Protein AF-A0AAN4Z070-F1 (afdb_monomer_lite)

Secondary structure (DSSP, 8-state):
---EEE--GGG--EEEPTT--EEEPPPHHHHHHHHHHHHHHHHHHHHHHHHHHHHHHHHHHHT-SHHHHHHHHHHHHHHHHHHHHHHHHHHHTTTSTTHHHHHHHHHHHHHHHHHHHHHHHHHHHHHH------

Organism: NCBI:txid1317129

pLDDT: mean 71.08, std 12.36, range [43.91, 85.56]

Sequence (134 aa):
PIFKHVSGGDWGMRQINEFGEAIYKPSFFGNMVCYIGTALWFGTVAIESVFVLDAMKQDAYEGGIINTVHASSKAIGGWTGASCGASIGAAILSFIPDFGPLVGGIVGGYIGAITGRVVGEAAAIMTVGPTPEF

Foldseek 3Di:
DDWDFDQPPLQATFTADPVRDTDRDQDPLSVVLVVVVVVVVVVLVVVLVVQLVVQVVVCVVVVHCLSNQLSVLLSVLLQVQLQVQLCVQLVVQVVDRSPRSSVRSRVRSNVRNVVRSVVSNVVSCVPPNDDPDD

Radius of gyration: 20.93 Å; chains: 1; bounding box: 42×38×56 Å

Structure (mmCIF, N/CA/C/O backbone):
data_AF-A0AAN4Z070-F1
#
_entry.id   AF-A0AAN4Z070-F1
#
loop_
_atom_site.group_PDB
_atom_site.id
_atom_site.type_symbol
_atom_site.label_atom_id
_atom_site.label_alt_id
_atom_site.label_comp_id
_atom_site.label_asym_id
_atom_site.label_entity_id
_atom_site.label_seq_id
_atom_site.pdbx_PDB_ins_code
_atom_site.Cartn_x
_atom_site.Cartn_y
_atom_site.Cartn_z
_atom_site.occupancy
_atom_site.B_iso_or_equiv
_atom_site.auth_seq_id
_atom_site.auth_comp_id
_atom_site.auth_asym_id
_atom_site.auth_atom_id
_atom_site.pdbx_PDB_model_num
ATOM 1 N N . PRO A 1 1 ? -8.300 28.667 31.501 1.00 47.56 1 PRO A N 1
ATOM 2 C CA . PRO A 1 1 ? -9.393 27.731 31.145 1.00 47.56 1 PRO A CA 1
ATOM 3 C C . PRO A 1 1 ? -9.457 26.555 32.133 1.00 47.56 1 PRO A C 1
ATOM 5 O O . PRO A 1 1 ? -8.484 25.818 32.278 1.00 47.56 1 PRO A O 1
ATOM 8 N N . ILE A 1 2 ? -10.572 26.427 32.859 1.00 43.91 2 ILE A N 1
ATOM 9 C CA . ILE A 1 2 ? -10.799 25.341 33.824 1.00 43.91 2 ILE A CA 1
ATOM 10 C C . ILE A 1 2 ? -11.335 24.135 33.044 1.00 43.91 2 ILE A C 1
ATOM 12 O O . ILE A 1 2 ? -12.506 24.084 32.682 1.00 43.91 2 ILE A O 1
ATOM 16 N N . PHE A 1 3 ? -10.470 23.165 32.748 1.00 48.66 3 PHE A N 1
ATOM 17 C CA . PHE A 1 3 ? -10.863 21.932 32.065 1.00 48.66 3 PHE A CA 1
A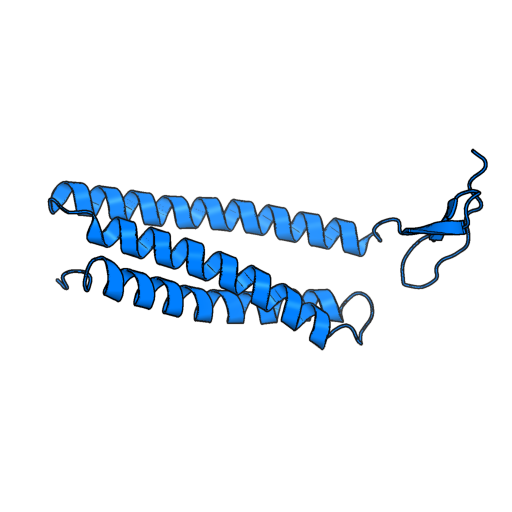TOM 18 C C . PHE A 1 3 ? -11.556 20.996 33.061 1.00 48.66 3 PHE A C 1
ATOM 20 O O . PHE A 1 3 ? -10.925 20.513 34.002 1.00 48.66 3 PHE A O 1
ATOM 27 N N . LYS A 1 4 ? -12.846 20.703 32.863 1.00 48.88 4 LYS A N 1
ATOM 28 C CA . LYS A 1 4 ? -13.495 19.603 33.587 1.00 48.88 4 LYS A CA 1
ATOM 29 C C . LYS A 1 4 ? -13.081 18.290 32.928 1.00 48.88 4 LYS A C 1
ATOM 31 O O . LYS A 1 4 ? -13.454 18.017 31.790 1.00 48.88 4 LYS A O 1
ATOM 36 N N . HIS A 1 5 ? -12.291 17.486 33.638 1.00 50.09 5 HIS A N 1
ATOM 37 C CA . HIS A 1 5 ? -12.046 16.104 33.244 1.00 50.09 5 HIS A CA 1
ATOM 38 C C . HIS A 1 5 ? -13.329 15.309 33.461 1.00 50.09 5 HIS A C 1
ATOM 40 O O . HIS A 1 5 ? -13.747 15.096 34.597 1.00 50.09 5 HIS A O 1
ATOM 46 N N . VAL A 1 6 ? -13.957 14.887 32.368 1.00 54.56 6 VAL A N 1
ATOM 47 C CA . VAL A 1 6 ? -15.059 13.933 32.415 1.00 54.56 6 VAL A CA 1
ATOM 48 C C . VAL A 1 6 ? -14.490 12.603 31.941 1.00 54.56 6 VAL A C 1
ATOM 50 O O . VAL A 1 6 ? -13.897 12.524 30.862 1.00 54.56 6 VAL A O 1
ATOM 53 N N . SER A 1 7 ? -14.600 11.572 32.781 1.00 50.41 7 SER A N 1
ATOM 54 C CA . SER A 1 7 ? -14.229 10.207 32.404 1.00 50.41 7 SER A CA 1
ATOM 55 C C . SER A 1 7 ? -14.957 9.844 31.107 1.00 50.41 7 SER A C 1
ATOM 57 O O . SE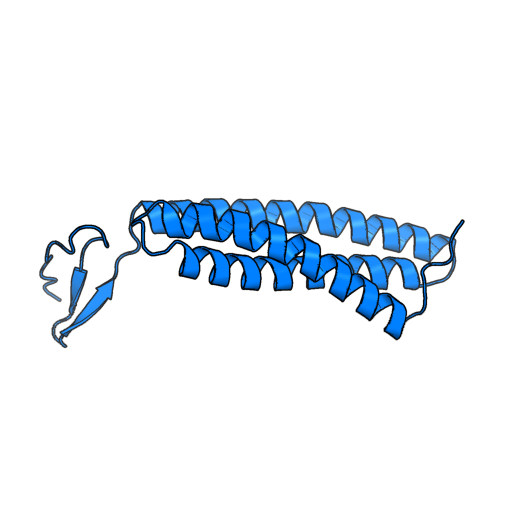R A 1 7 ? -16.186 9.855 31.067 1.00 50.41 7 SER A O 1
ATOM 59 N N . GLY A 1 8 ? -14.201 9.609 30.033 1.00 52.00 8 GLY A N 1
ATOM 60 C CA . GLY A 1 8 ? -14.736 9.332 28.695 1.00 52.00 8 GLY A CA 1
ATOM 61 C C . GLY A 1 8 ? -14.895 7.842 28.389 1.00 52.00 8 GLY A C 1
ATOM 62 O O . GLY A 1 8 ? -15.027 7.480 27.222 1.00 52.00 8 GLY A O 1
ATOM 63 N N . GLY A 1 9 ? -14.872 6.985 29.418 1.00 57.94 9 GLY A N 1
ATOM 64 C CA . GLY A 1 9 ? -14.932 5.531 29.251 1.00 57.94 9 GLY A CA 1
ATOM 65 C C . GLY A 1 9 ? -13.812 4.999 28.349 1.00 57.94 9 GLY A C 1
ATOM 66 O O . GLY A 1 9 ? -12.710 5.552 28.331 1.00 57.94 9 GLY A O 1
ATOM 67 N N . ASP A 1 10 ? -14.123 3.960 27.576 1.00 44.19 10 ASP A N 1
ATOM 68 C CA . ASP A 1 10 ? -13.192 3.222 26.702 1.00 44.19 10 ASP A CA 1
ATOM 69 C C . ASP A 1 10 ? -12.533 4.075 25.600 1.00 44.19 10 ASP A C 1
ATOM 71 O O . ASP A 1 10 ? -11.540 3.677 25.006 1.00 44.19 10 ASP A O 1
ATOM 75 N N . TRP A 1 11 ? -13.033 5.285 25.341 1.00 44.62 11 TRP A N 1
ATOM 76 C CA . TRP A 1 11 ? -12.564 6.138 24.244 1.00 44.62 11 TRP A CA 1
ATOM 77 C C . TRP A 1 11 ? -11.549 7.209 24.675 1.00 44.62 11 TRP A C 1
ATOM 79 O O . TRP A 1 11 ? -11.161 8.066 23.881 1.00 44.62 11 TRP A O 1
ATOM 89 N N . GLY A 1 12 ? -11.089 7.162 25.928 1.00 52.16 12 GLY A N 1
ATOM 90 C CA . GLY A 1 12 ? -10.130 8.119 26.477 1.00 52.16 12 GLY A CA 1
ATOM 91 C C . GLY A 1 12 ? -10.782 9.380 27.051 1.00 52.16 12 GLY A C 1
ATOM 92 O O . GLY A 1 12 ? -11.976 9.630 26.908 1.00 52.16 12 GLY A O 1
ATOM 93 N N . MET A 1 13 ? -9.990 10.168 27.788 1.00 50.31 13 MET A N 1
ATOM 94 C CA . MET A 1 13 ? -10.493 11.320 28.543 1.00 50.31 13 MET A CA 1
ATOM 95 C C . MET A 1 13 ? -11.150 12.356 27.629 1.00 50.31 13 MET A C 1
ATOM 97 O O . MET A 1 13 ? -10.495 12.953 26.772 1.00 50.31 13 MET A O 1
ATOM 101 N N . ARG A 1 14 ? -12.436 12.618 27.878 1.00 52.25 14 ARG A N 1
ATOM 102 C CA . ARG A 1 14 ? -13.193 13.668 27.206 1.00 52.25 14 ARG A CA 1
ATOM 103 C C . ARG A 1 14 ? -12.904 14.982 27.927 1.00 52.25 14 ARG A C 1
ATOM 105 O O . ARG A 1 14 ? -13.337 15.185 29.062 1.00 52.25 14 ARG A O 1
ATOM 112 N N . GLN A 1 15 ? -12.128 15.863 27.298 1.00 54.72 15 GLN A N 1
ATOM 113 C CA . GLN A 1 15 ? -12.008 17.244 27.758 1.00 54.72 15 GLN A CA 1
ATOM 114 C C . GLN A 1 15 ? -13.053 18.073 27.021 1.00 54.72 15 GLN A C 1
ATOM 116 O O . GLN A 1 15 ? -13.054 18.147 25.796 1.00 54.72 15 GLN A O 1
ATOM 121 N N . ILE A 1 16 ? -13.974 18.658 27.777 1.00 57.56 16 ILE A N 1
ATOM 122 C CA . ILE A 1 16 ? -14.992 19.560 27.242 1.00 57.56 16 ILE A CA 1
ATOM 123 C C . ILE A 1 16 ? -14.469 20.982 27.466 1.00 57.56 16 ILE A C 1
ATOM 125 O O . ILE A 1 16 ? -14.098 21.317 28.596 1.00 57.56 16 ILE A O 1
ATOM 129 N N . ASN A 1 17 ? -14.376 21.795 26.409 1.00 56.09 17 ASN A N 1
ATOM 130 C CA . ASN A 1 17 ? -14.096 23.227 26.563 1.00 56.09 17 ASN A CA 1
ATOM 131 C C . ASN A 1 17 ? -15.354 23.967 27.085 1.00 56.09 17 ASN A C 1
ATOM 133 O O . ASN A 1 17 ? -16.439 23.390 27.152 1.00 56.09 17 ASN A O 1
ATOM 137 N N . GLU A 1 18 ? -15.233 25.245 27.456 1.00 52.31 18 GLU A N 1
ATOM 138 C CA . GLU A 1 18 ? -16.374 26.062 27.929 1.00 52.31 18 GLU A CA 1
ATOM 139 C C . GLU A 1 18 ? -17.502 26.213 26.884 1.00 52.31 18 GLU A C 1
ATOM 141 O O . GLU A 1 18 ? -18.628 26.539 27.250 1.00 52.31 18 GLU A O 1
ATOM 146 N N . PHE A 1 19 ? -17.228 25.913 25.610 1.00 55.19 19 PHE A N 1
ATOM 147 C CA . PHE A 1 19 ? -18.164 25.978 24.483 1.00 55.19 19 PHE A CA 1
ATOM 148 C C . PHE A 1 19 ? -18.849 24.636 24.166 1.00 55.19 19 PHE A C 1
ATOM 150 O O . PHE A 1 19 ? -19.635 24.556 23.227 1.00 55.19 19 PHE A O 1
ATOM 157 N N . GLY A 1 20 ? -18.588 23.578 24.944 1.00 54.22 20 GLY A N 1
ATOM 158 C CA . GLY A 1 20 ? -19.218 22.269 24.750 1.00 54.22 20 GLY A CA 1
ATOM 159 C C . GLY A 1 20 ? -18.582 21.402 23.659 1.00 54.22 20 GLY A C 1
ATOM 160 O O . GLY A 1 20 ? -19.079 20.307 23.390 1.00 54.22 20 GLY A O 1
ATOM 161 N N . GLU A 1 21 ? -17.473 21.832 23.055 1.00 48.78 21 GLU A N 1
ATOM 162 C CA . GLU A 1 21 ? -16.762 21.035 22.057 1.00 48.78 21 GLU A CA 1
ATOM 163 C C . GLU A 1 21 ? -15.920 19.957 22.747 1.00 48.78 21 GLU A C 1
ATOM 165 O O . GLU A 1 21 ? -15.122 20.225 23.654 1.00 48.78 21 GLU A O 1
ATOM 170 N N . ALA A 1 22 ? -16.125 18.708 22.328 1.00 53.22 22 ALA A N 1
ATOM 171 C CA . ALA A 1 22 ? -15.382 17.571 22.843 1.00 53.22 22 ALA A CA 1
ATOM 172 C C . ALA A 1 22 ? -14.004 17.513 22.176 1.00 53.22 22 ALA A C 1
ATOM 174 O O . ALA A 1 22 ? -13.883 17.127 21.017 1.00 53.22 22 ALA A O 1
ATOM 175 N N . ILE A 1 23 ? -12.959 17.845 22.930 1.00 52.50 23 ILE A N 1
ATOM 176 C CA . ILE A 1 23 ? -11.580 17.587 22.530 1.00 52.50 23 ILE A CA 1
ATOM 177 C C . ILE A 1 23 ? -11.244 16.176 23.016 1.00 52.50 23 ILE A C 1
ATOM 179 O O . ILE A 1 23 ? -11.026 15.935 24.209 1.00 52.50 23 ILE A O 1
ATOM 183 N N . TYR A 1 24 ? -11.266 15.222 22.087 1.00 52.12 24 TYR A N 1
ATOM 184 C CA . TYR A 1 24 ? -10.834 13.852 22.341 1.00 52.12 24 TYR A CA 1
ATOM 185 C C . TYR A 1 24 ? -9.312 13.820 22.469 1.00 52.12 24 TYR A C 1
ATOM 187 O O . TYR A 1 24 ? -8.595 14.129 21.516 1.00 52.12 24 TYR A O 1
ATOM 195 N N . LYS A 1 25 ? -8.798 13.442 23.645 1.00 48.19 25 LYS A N 1
ATOM 196 C CA . LYS A 1 25 ? -7.378 13.102 23.762 1.00 48.19 25 LYS A CA 1
ATOM 197 C C . LYS A 1 25 ? -7.142 11.753 23.083 1.00 48.19 25 LYS A C 1
ATOM 199 O O . LYS A 1 25 ? -7.900 10.823 23.364 1.00 48.19 25 LYS A O 1
ATOM 204 N N . PRO A 1 26 ? -6.101 11.614 22.243 1.00 47.00 26 PRO A N 1
ATOM 205 C CA . PRO A 1 26 ? -5.737 10.312 21.708 1.00 47.00 26 PRO A CA 1
ATOM 206 C C . PRO A 1 26 ? -5.479 9.366 22.884 1.00 47.00 26 PRO A C 1
ATOM 208 O O . PRO A 1 26 ? -4.723 9.694 23.804 1.00 47.00 26 PRO A O 1
ATOM 211 N N . SER A 1 27 ? -6.155 8.217 22.881 1.00 57.84 27 SER A N 1
ATOM 212 C CA . SER A 1 27 ? -5.946 7.168 23.875 1.00 57.84 27 SER A CA 1
ATOM 213 C C . SER A 1 27 ? -4.485 6.694 23.845 1.00 57.84 27 SER A C 1
ATOM 215 O O . SER A 1 27 ? -3.737 6.954 22.894 1.00 57.84 27 SER A O 1
ATOM 217 N N . PHE A 1 28 ? -4.049 5.984 24.889 1.00 53.62 28 PHE A N 1
ATOM 218 C CA . PHE A 1 28 ? -2.738 5.322 24.886 1.00 53.62 28 PHE A CA 1
ATOM 219 C C . PHE A 1 28 ? -2.564 4.451 23.627 1.00 53.62 28 PHE A C 1
ATOM 221 O O . PHE A 1 28 ? -1.520 4.488 22.978 1.00 53.62 28 PHE A O 1
ATOM 228 N N . PHE A 1 29 ? -3.642 3.774 23.217 1.00 55.62 29 PHE A N 1
ATOM 229 C CA . PHE A 1 29 ? -3.713 3.001 21.981 1.00 55.62 29 PHE A CA 1
ATOM 230 C C . PHE A 1 29 ? -3.548 3.870 20.727 1.00 55.62 29 PHE A C 1
ATOM 232 O O . PHE A 1 29 ? -2.720 3.555 19.879 1.00 55.62 29 PHE A O 1
ATOM 239 N N . GLY A 1 30 ? -4.246 5.007 20.632 1.00 57.56 30 GLY A N 1
ATOM 240 C CA . GLY A 1 30 ? -4.117 5.927 19.496 1.00 57.56 30 GLY A CA 1
ATOM 241 C C . GLY A 1 30 ? -2.683 6.427 19.279 1.00 57.56 30 GLY A C 1
ATOM 242 O O . GLY A 1 30 ? -2.206 6.467 18.146 1.00 57.56 30 GLY A O 1
ATOM 243 N N . ASN A 1 31 ? -1.957 6.726 20.361 1.00 58.94 31 ASN A N 1
ATOM 244 C CA . ASN A 1 31 ? -0.546 7.116 20.273 1.00 58.94 31 ASN A CA 1
ATOM 245 C C . ASN A 1 31 ? 0.353 5.956 19.815 1.00 58.94 31 ASN A C 1
ATOM 247 O O . ASN A 1 31 ? 1.243 6.157 18.991 1.00 58.94 31 ASN A O 1
ATOM 251 N N . MET A 1 32 ? 0.108 4.736 20.302 1.00 56.09 32 MET A N 1
ATOM 252 C CA . MET A 1 32 ? 0.912 3.561 19.957 1.00 56.09 32 MET A CA 1
ATOM 253 C C . MET A 1 32 ? 0.717 3.130 18.494 1.00 56.09 32 MET A C 1
ATOM 255 O O . MET A 1 32 ? 1.691 2.851 17.799 1.00 56.09 32 MET A O 1
ATOM 259 N N . VAL A 1 33 ? -0.523 3.151 17.995 1.00 63.28 33 VAL A N 1
ATOM 260 C CA . VAL A 1 33 ? -0.835 2.864 16.584 1.00 63.28 33 VAL A CA 1
ATOM 261 C C . VAL A 1 33 ? -0.227 3.920 15.662 1.00 63.28 33 VAL A C 1
ATOM 263 O O . VAL A 1 33 ? 0.322 3.573 14.618 1.00 63.28 33 VAL A O 1
ATOM 266 N N . CYS A 1 34 ? -0.240 5.192 16.069 1.00 63.75 34 CYS A N 1
ATOM 267 C CA . CYS A 1 34 ? 0.403 6.267 15.315 1.00 63.75 34 CYS A CA 1
ATOM 268 C C . CYS A 1 34 ? 1.929 6.069 15.231 1.00 63.75 34 CYS A C 1
ATOM 270 O O . CYS A 1 34 ? 2.513 6.198 14.155 1.00 63.75 34 CYS A O 1
ATOM 272 N N . TYR A 1 35 ? 2.576 5.662 16.329 1.00 66.81 35 TYR A N 1
ATOM 273 C CA . TYR A 1 35 ? 4.008 5.344 16.343 1.00 66.81 35 TYR A CA 1
ATOM 274 C C . TYR A 1 35 ? 4.364 4.139 15.467 1.00 66.81 35 TYR A C 1
ATOM 276 O O . TYR A 1 35 ? 5.299 4.221 14.671 1.00 66.81 35 TYR A O 1
ATOM 284 N N . ILE A 1 36 ? 3.613 3.038 15.582 1.00 67.62 36 ILE A N 1
ATOM 285 C CA . ILE A 1 36 ? 3.824 1.833 14.767 1.00 67.62 36 ILE A CA 1
ATOM 286 C C . ILE A 1 36 ? 3.610 2.158 13.285 1.00 67.62 36 ILE A C 1
ATOM 288 O O . ILE A 1 36 ? 4.447 1.807 12.457 1.00 67.62 36 ILE A O 1
ATOM 292 N N . GLY A 1 37 ? 2.538 2.884 12.955 1.00 68.38 37 GLY A N 1
ATOM 293 C CA . GLY A 1 37 ? 2.254 3.324 11.591 1.00 68.38 37 GLY A CA 1
ATOM 294 C C . GLY A 1 37 ? 3.365 4.205 11.021 1.00 68.38 37 GLY A C 1
ATOM 295 O O . GLY A 1 37 ? 3.802 3.985 9.897 1.00 68.38 37 GLY A O 1
ATOM 296 N N . THR A 1 38 ? 3.890 5.138 11.817 1.00 69.06 38 THR A N 1
ATOM 297 C CA . THR A 1 38 ? 4.991 6.021 11.402 1.00 69.06 38 THR A CA 1
ATOM 298 C C . THR A 1 38 ? 6.287 5.239 11.170 1.00 69.06 38 THR A C 1
ATOM 300 O O . THR A 1 38 ? 6.952 5.435 10.156 1.00 69.06 38 THR A O 1
ATOM 303 N N . ALA A 1 39 ? 6.637 4.313 12.068 1.00 68.56 39 ALA A N 1
ATOM 304 C CA . ALA A 1 39 ? 7.831 3.479 11.928 1.00 68.56 39 ALA A CA 1
ATOM 305 C C . ALA A 1 39 ? 7.748 2.551 10.704 1.00 68.56 39 ALA A C 1
ATOM 307 O O . ALA A 1 39 ? 8.705 2.453 9.933 1.00 68.56 39 ALA A O 1
ATOM 308 N N . LEU A 1 40 ? 6.590 1.918 10.489 1.00 73.62 40 LEU A N 1
ATOM 309 C CA . LEU A 1 40 ? 6.332 1.100 9.304 1.00 73.62 40 LEU A CA 1
ATOM 310 C C . LEU A 1 40 ? 6.378 1.938 8.029 1.00 73.62 40 LEU A C 1
ATOM 312 O O . LEU A 1 40 ? 6.942 1.488 7.035 1.00 73.62 40 LEU A O 1
ATOM 316 N N . TRP A 1 41 ? 5.845 3.160 8.055 1.00 71.62 41 TRP A N 1
ATOM 317 C CA . TRP A 1 41 ? 5.899 4.069 6.917 1.00 71.62 41 TRP A CA 1
ATOM 318 C C . TRP A 1 41 ? 7.338 4.402 6.529 1.00 71.62 41 TRP A C 1
ATOM 320 O O . TRP A 1 41 ? 7.718 4.184 5.383 1.00 71.62 41 TRP A O 1
ATOM 330 N N . PHE A 1 42 ? 8.174 4.827 7.482 1.00 70.56 42 PHE A N 1
ATOM 331 C CA . PHE A 1 42 ? 9.591 5.097 7.217 1.00 70.56 42 PHE A CA 1
ATOM 332 C C . PHE A 1 42 ? 10.342 3.863 6.708 1.00 70.56 42 PHE A C 1
ATOM 334 O O . PHE A 1 42 ? 11.115 3.973 5.758 1.00 70.56 42 PHE A O 1
ATOM 341 N N . GLY A 1 43 ? 10.094 2.688 7.296 1.00 75.50 43 GLY A N 1
ATOM 342 C CA . GLY A 1 43 ? 10.698 1.437 6.834 1.00 75.50 43 GLY A CA 1
ATOM 343 C C . GLY A 1 43 ? 10.281 1.083 5.406 1.00 75.50 43 GLY A C 1
ATOM 344 O O . GLY A 1 43 ? 11.120 0.727 4.583 1.00 75.50 43 GLY A O 1
ATOM 345 N N . THR A 1 44 ? 8.998 1.250 5.087 1.00 75.56 44 THR A N 1
ATOM 346 C CA . THR A 1 44 ? 8.466 0.974 3.747 1.00 75.56 44 THR A CA 1
ATOM 347 C C . THR A 1 44 ? 9.024 1.965 2.728 1.00 75.56 44 THR A C 1
ATOM 349 O O . THR A 1 44 ? 9.474 1.548 1.669 1.00 75.56 44 THR A O 1
ATOM 352 N N . VAL A 1 45 ? 9.085 3.259 3.060 1.00 76.06 45 VAL A N 1
ATOM 353 C CA . VAL A 1 45 ? 9.701 4.295 2.214 1.00 76.06 45 VAL A CA 1
ATOM 354 C C . VAL A 1 45 ? 11.162 3.975 1.923 1.00 76.06 45 VAL A C 1
ATOM 356 O O . VAL A 1 45 ? 11.578 4.043 0.769 1.00 76.06 45 VAL A O 1
ATOM 359 N N . ALA A 1 46 ? 11.928 3.580 2.941 1.00 77.38 46 ALA A N 1
ATOM 360 C CA . ALA A 1 46 ? 13.326 3.210 2.769 1.00 77.38 46 ALA A CA 1
ATOM 361 C C . ALA A 1 46 ? 13.482 2.000 1.833 1.00 77.38 46 ALA A C 1
ATOM 363 O O . ALA A 1 46 ? 14.271 2.057 0.893 1.00 77.38 46 ALA A O 1
ATOM 364 N N . ILE A 1 47 ? 12.698 0.937 2.029 1.00 80.44 47 ILE A N 1
ATOM 365 C CA . ILE A 1 47 ? 12.750 -0.264 1.180 1.00 80.44 47 ILE A CA 1
ATOM 366 C C . ILE A 1 47 ? 12.351 0.058 -0.269 1.00 80.44 47 ILE A C 1
ATOM 368 O O . ILE A 1 47 ? 13.074 -0.295 -1.198 1.00 80.44 47 ILE A O 1
ATOM 372 N N . GLU A 1 48 ? 11.240 0.767 -0.476 1.00 79.75 48 GLU A N 1
ATOM 373 C CA . GLU A 1 48 ? 10.767 1.146 -1.817 1.00 79.75 48 GLU A CA 1
ATOM 374 C C . GLU A 1 48 ? 11.767 2.078 -2.520 1.00 79.75 48 GLU A C 1
ATOM 376 O O . GLU A 1 48 ? 12.003 1.944 -3.719 1.00 79.75 48 GLU A O 1
ATOM 381 N N . SER A 1 49 ? 12.434 2.972 -1.781 1.00 76.88 49 SER A N 1
ATOM 382 C CA . SER A 1 49 ? 13.474 3.834 -2.353 1.00 76.88 49 SER A CA 1
ATOM 383 C C . SER A 1 49 ? 14.679 3.047 -2.876 1.00 76.88 49 SER A C 1
ATOM 385 O O . SER A 1 49 ? 15.234 3.419 -3.907 1.00 76.88 49 SER A O 1
ATOM 387 N N . VAL A 1 50 ? 15.046 1.928 -2.239 1.00 85.38 50 VAL A N 1
ATOM 388 C CA . VAL A 1 50 ? 16.103 1.037 -2.744 1.00 85.38 50 VAL A CA 1
ATOM 389 C C . VAL A 1 50 ? 15.670 0.377 -4.053 1.00 85.38 50 VAL A C 1
ATOM 391 O O . VAL A 1 50 ? 16.442 0.384 -5.007 1.00 85.38 50 VAL A O 1
ATOM 394 N N . PHE A 1 51 ? 14.429 -0.113 -4.142 1.00 83.88 51 PHE A N 1
ATOM 395 C CA . PHE A 1 51 ? 13.911 -0.707 -5.379 1.00 83.88 51 PHE A CA 1
ATOM 396 C C . PHE A 1 51 ? 13.846 0.293 -6.533 1.00 83.88 51 PHE A C 1
ATOM 398 O O . PHE A 1 51 ? 14.226 -0.041 -7.653 1.00 83.88 51 PHE A O 1
ATOM 405 N N . VAL A 1 52 ? 13.419 1.531 -6.268 1.00 81.94 52 VAL A N 1
ATOM 406 C CA . VAL A 1 52 ? 13.434 2.600 -7.276 1.00 81.94 52 VAL A CA 1
ATOM 407 C C . VAL A 1 52 ? 14.867 2.915 -7.705 1.00 81.94 52 VAL A C 1
ATOM 409 O O . VAL A 1 52 ? 15.121 3.044 -8.897 1.00 81.94 52 VAL A O 1
ATOM 412 N N . LEU A 1 53 ? 15.819 2.997 -6.771 1.00 84.38 53 LEU A N 1
ATOM 413 C CA . LEU A 1 53 ? 17.223 3.255 -7.102 1.00 84.38 53 LEU A CA 1
ATOM 414 C C . LEU A 1 53 ? 17.854 2.131 -7.929 1.00 84.38 53 LEU A C 1
ATOM 416 O O . LEU A 1 53 ? 18.629 2.416 -8.840 1.00 84.38 53 LEU A O 1
ATOM 420 N N . ASP A 1 54 ? 17.547 0.870 -7.635 1.00 85.56 54 ASP A N 1
ATOM 421 C CA . ASP A 1 54 ? 18.048 -0.251 -8.430 1.00 85.56 54 ASP A CA 1
ATOM 422 C C . ASP A 1 54 ? 17.410 -0.279 -9.824 1.00 85.56 54 ASP A C 1
ATOM 424 O O . ASP A 1 54 ? 18.131 -0.443 -10.809 1.00 85.56 54 ASP A O 1
ATOM 428 N N . ALA A 1 55 ? 16.113 0.026 -9.935 1.00 83.56 55 ALA A N 1
ATOM 429 C CA . ALA A 1 55 ? 15.448 0.207 -11.224 1.00 83.56 55 ALA A CA 1
ATOM 430 C C . ALA A 1 55 ? 16.051 1.371 -12.034 1.00 83.56 55 ALA A C 1
ATOM 432 O O . ALA A 1 55 ? 16.270 1.231 -13.235 1.00 83.56 55 ALA A O 1
ATOM 433 N N . MET A 1 56 ? 16.408 2.484 -11.379 1.00 84.12 56 MET A N 1
ATOM 434 C CA . MET A 1 56 ? 17.098 3.616 -12.012 1.00 84.12 56 MET A CA 1
ATOM 435 C C . MET A 1 56 ? 18.484 3.244 -12.531 1.00 84.12 56 MET A C 1
ATOM 437 O O . MET A 1 56 ? 18.878 3.697 -13.605 1.00 84.12 56 MET A O 1
ATOM 441 N N . LYS A 1 57 ? 19.249 2.435 -11.787 1.00 85.31 57 LYS A N 1
ATOM 442 C CA . LYS A 1 57 ? 20.545 1.940 -12.277 1.00 85.31 57 LYS A CA 1
ATOM 443 C C . LYS A 1 57 ? 20.347 1.082 -13.518 1.00 85.31 57 LYS A C 1
ATOM 445 O O . LYS A 1 57 ? 21.081 1.253 -14.482 1.00 85.31 57 LYS A O 1
ATOM 450 N N . GLN A 1 58 ? 19.370 0.184 -13.487 1.00 80.06 58 GLN A N 1
ATOM 451 C CA . GLN A 1 58 ? 1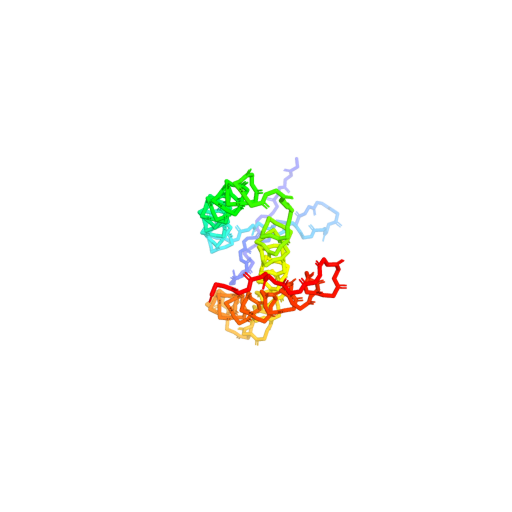9.070 -0.727 -14.587 1.00 80.06 58 GLN A CA 1
ATOM 452 C C . GLN A 1 58 ? 18.665 0.045 -15.851 1.00 80.06 58 GLN A C 1
ATOM 454 O O . GLN A 1 58 ? 19.253 -0.143 -16.913 1.00 80.06 58 GLN A O 1
ATOM 459 N N . ASP A 1 59 ? 17.793 1.038 -15.692 1.00 83.19 59 ASP A N 1
ATOM 460 C CA . ASP A 1 59 ? 17.401 1.982 -16.738 1.00 83.19 59 ASP A CA 1
ATOM 461 C C . ASP A 1 59 ? 18.579 2.799 -17.300 1.00 83.19 59 ASP A C 1
ATOM 463 O O . ASP A 1 59 ? 18.653 3.029 -18.508 1.00 83.19 59 ASP A O 1
ATOM 467 N N . ALA A 1 60 ? 19.539 3.200 -16.457 1.00 81.94 60 ALA A N 1
ATOM 468 C CA . ALA A 1 60 ? 20.743 3.902 -16.903 1.00 81.94 60 ALA A CA 1
ATOM 469 C C . ALA A 1 60 ? 21.675 3.016 -17.752 1.00 81.94 60 ALA A C 1
ATOM 471 O O . ALA A 1 60 ? 22.370 3.536 -18.626 1.00 81.94 60 ALA A O 1
ATOM 472 N N . TYR A 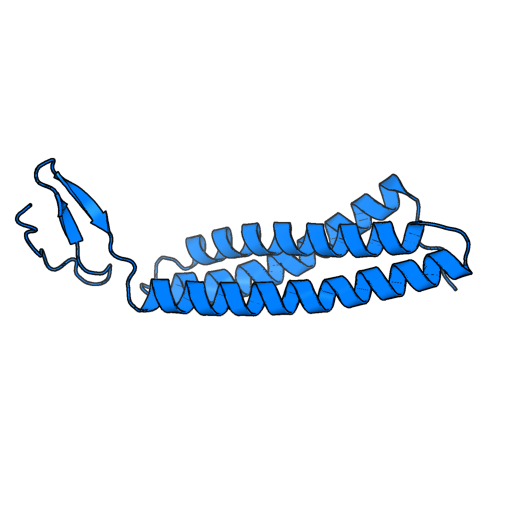1 61 ? 21.689 1.699 -17.517 1.00 80.12 61 TYR A N 1
ATOM 473 C CA . TYR A 1 61 ? 22.433 0.739 -18.342 1.00 80.12 61 TYR A CA 1
ATOM 474 C C . TYR A 1 61 ? 21.701 0.392 -19.644 1.00 80.12 61 TYR A C 1
ATOM 476 O O . TYR A 1 61 ? 22.345 0.232 -20.679 1.00 80.12 61 TYR A O 1
ATOM 484 N N . GLU A 1 62 ? 20.374 0.289 -19.602 1.00 76.38 62 GLU A N 1
ATOM 485 C CA . GLU A 1 62 ? 19.535 -0.111 -20.741 1.00 76.38 62 GLU A CA 1
ATOM 486 C C . GLU A 1 62 ? 19.117 1.071 -21.636 1.00 76.38 62 GLU A C 1
ATOM 488 O O . GLU A 1 62 ? 18.640 0.869 -22.751 1.00 76.38 62 GLU A O 1
ATOM 493 N N . GLY A 1 63 ? 19.334 2.314 -21.189 1.00 70.56 63 GLY A N 1
ATOM 494 C CA . GLY A 1 63 ? 19.012 3.526 -21.945 1.00 70.56 63 GLY A CA 1
ATOM 495 C C . GLY A 1 63 ? 17.521 3.878 -21.945 1.00 70.56 63 GLY A C 1
ATOM 496 O O . GLY A 1 63 ? 17.019 4.408 -22.937 1.00 70.56 63 GLY A O 1
ATOM 497 N N . GLY A 1 64 ? 16.809 3.590 -20.850 1.00 79.06 64 GLY A N 1
ATOM 498 C CA . GLY A 1 64 ? 15.359 3.776 -20.719 1.00 79.06 64 GLY A CA 1
ATOM 499 C C . GLY A 1 64 ? 14.930 4.439 -19.406 1.00 79.06 64 GLY A C 1
ATOM 500 O O . GLY A 1 64 ? 15.761 4.880 -18.623 1.00 79.06 64 GLY A O 1
ATOM 501 N N . ILE A 1 65 ? 13.613 4.539 -19.184 1.00 80.75 65 ILE A N 1
ATOM 502 C CA . ILE A 1 65 ? 12.997 4.955 -17.900 1.00 80.75 65 ILE A CA 1
ATOM 503 C C . ILE A 1 65 ? 11.893 3.986 -17.439 1.00 80.75 65 ILE A C 1
ATOM 505 O O . ILE A 1 65 ? 11.130 4.279 -16.515 1.00 80.75 65 ILE A O 1
ATOM 509 N N . ILE A 1 66 ? 11.729 2.871 -18.156 1.00 81.00 66 ILE A N 1
ATOM 510 C CA . ILE A 1 66 ? 10.562 1.996 -18.023 1.00 81.00 66 ILE A CA 1
ATOM 511 C C . ILE A 1 66 ? 10.596 1.320 -16.653 1.00 81.00 66 ILE A C 1
ATOM 513 O O . ILE A 1 66 ? 9.601 1.367 -15.930 1.00 81.00 66 ILE A O 1
ATOM 517 N N . ASN A 1 67 ? 11.743 0.780 -16.239 1.00 80.19 67 ASN A N 1
ATOM 518 C CA . ASN A 1 67 ? 11.849 0.067 -14.969 1.00 80.19 67 ASN A CA 1
ATOM 519 C C . ASN A 1 67 ? 11.606 1.008 -13.778 1.00 80.19 67 ASN A C 1
ATOM 521 O O . ASN A 1 67 ? 10.910 0.652 -12.826 1.00 80.19 67 ASN A O 1
ATOM 525 N N . THR A 1 68 ? 12.100 2.245 -13.853 1.00 82.62 68 THR A N 1
ATOM 526 C CA . THR A 1 68 ? 11.912 3.282 -12.830 1.00 82.62 68 THR A CA 1
ATOM 527 C C . THR A 1 68 ? 10.445 3.684 -12.706 1.00 82.62 68 THR A C 1
ATOM 529 O O . THR A 1 68 ? 9.923 3.802 -11.593 1.00 82.62 68 THR A O 1
ATOM 532 N N . VAL A 1 69 ? 9.747 3.883 -13.830 1.00 82.62 69 VAL A N 1
ATOM 533 C CA . VAL A 1 69 ? 8.317 4.245 -13.835 1.00 82.62 69 VAL A CA 1
ATOM 534 C C . VAL A 1 69 ? 7.458 3.104 -13.287 1.00 82.62 69 VAL A C 1
ATOM 536 O O . VAL A 1 69 ? 6.513 3.351 -12.534 1.00 82.62 69 VAL A O 1
ATOM 539 N N . HIS A 1 70 ? 7.810 1.855 -13.591 1.00 81.62 70 HIS A N 1
ATOM 540 C CA . HIS A 1 70 ? 7.149 0.677 -13.028 1.00 81.62 70 HIS A CA 1
ATOM 541 C C . HIS A 1 70 ? 7.378 0.548 -11.521 1.00 81.62 70 HIS A C 1
ATOM 543 O O . HIS A 1 70 ? 6.413 0.389 -10.773 1.00 81.62 70 HIS A O 1
ATOM 549 N N . ALA A 1 71 ? 8.624 0.674 -11.055 1.00 82.06 71 ALA A N 1
ATOM 550 C CA . ALA A 1 71 ? 8.960 0.596 -9.633 1.00 82.06 71 ALA A CA 1
ATOM 551 C C . ALA A 1 71 ? 8.277 1.709 -8.818 1.00 82.06 71 ALA A C 1
ATOM 553 O O . ALA A 1 71 ? 7.656 1.445 -7.789 1.00 82.06 71 ALA A O 1
ATOM 554 N N . SER A 1 72 ? 8.319 2.948 -9.311 1.00 82.06 72 SER A N 1
ATOM 555 C CA . SER A 1 72 ? 7.676 4.090 -8.650 1.00 82.06 72 SER A CA 1
ATOM 556 C C . SER A 1 72 ? 6.147 3.989 -8.646 1.00 82.06 72 SER A C 1
ATOM 558 O O . SER A 1 72 ? 5.526 4.226 -7.609 1.00 82.06 72 SER A O 1
ATOM 560 N N . SER A 1 73 ? 5.523 3.567 -9.750 1.00 83.56 73 SER A N 1
ATOM 561 C CA . SER A 1 73 ? 4.065 3.379 -9.802 1.00 83.56 73 SER A CA 1
ATOM 562 C C . SER A 1 73 ? 3.594 2.232 -8.907 1.00 83.56 73 SER A C 1
ATOM 564 O O . SER A 1 73 ? 2.567 2.367 -8.243 1.00 83.56 73 SER A O 1
ATOM 566 N N . LYS A 1 74 ? 4.355 1.130 -8.819 1.00 81.75 74 LYS A N 1
ATOM 567 C CA . LYS A 1 74 ? 4.102 0.043 -7.857 1.00 81.75 74 LYS A CA 1
ATOM 568 C C . LYS A 1 74 ? 4.168 0.541 -6.417 1.00 81.75 74 LYS A C 1
ATOM 570 O O . LYS A 1 74 ? 3.272 0.226 -5.633 1.00 81.75 74 LYS A O 1
ATOM 575 N N . ALA A 1 75 ? 5.189 1.326 -6.077 1.00 79.25 75 ALA A N 1
ATOM 576 C CA . ALA A 1 75 ? 5.358 1.879 -4.737 1.00 79.25 75 ALA A CA 1
ATOM 577 C C . ALA A 1 75 ? 4.184 2.799 -4.359 1.00 79.25 75 ALA A C 1
ATOM 579 O O . ALA A 1 75 ? 3.542 2.595 -3.327 1.00 79.25 75 ALA A O 1
ATOM 580 N N . ILE A 1 76 ? 3.844 3.755 -5.233 1.00 82.25 76 ILE A N 1
ATOM 581 C CA . ILE A 1 76 ? 2.735 4.698 -5.017 1.00 82.25 76 ILE A CA 1
ATOM 582 C C . ILE A 1 76 ? 1.401 3.953 -4.937 1.00 82.25 76 ILE A C 1
ATOM 584 O O . ILE A 1 76 ? 0.642 4.150 -3.988 1.00 82.25 76 ILE A O 1
ATOM 588 N N . GLY A 1 77 ? 1.131 3.055 -5.889 1.00 79.62 77 GLY A N 1
ATOM 589 C CA . GLY A 1 77 ? -0.080 2.240 -5.898 1.00 79.62 77 GLY A CA 1
ATOM 590 C C . GLY A 1 77 ? -0.208 1.405 -4.627 1.00 79.62 77 GLY A C 1
ATOM 591 O O . GLY A 1 77 ? -1.271 1.375 -4.008 1.00 79.62 77 GLY A O 1
ATOM 592 N N . GLY A 1 78 ? 0.890 0.798 -4.174 1.00 77.12 78 GLY A N 1
ATOM 593 C CA . GLY A 1 78 ? 0.946 0.055 -2.920 1.00 77.12 78 GLY A CA 1
ATOM 594 C C . GLY A 1 78 ? 0.644 0.911 -1.695 1.00 77.12 78 GLY A C 1
ATOM 595 O O . GLY A 1 78 ? -0.097 0.480 -0.821 1.00 77.12 78 GLY A O 1
ATOM 596 N N . TRP A 1 79 ? 1.158 2.135 -1.624 1.00 77.00 79 TRP A N 1
ATOM 597 C CA . TRP A 1 79 ? 0.907 3.041 -0.501 1.00 77.00 79 TRP A CA 1
ATOM 598 C C . TRP A 1 79 ? -0.527 3.556 -0.454 1.00 77.00 79 TRP A C 1
ATOM 600 O O . TRP A 1 79 ? -1.176 3.532 0.597 1.00 77.00 79 TRP A O 1
ATOM 610 N N . THR A 1 80 ? -1.045 4.008 -1.595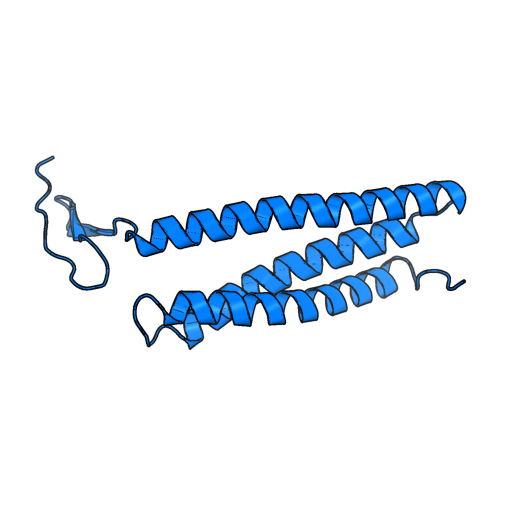 1.00 81.62 80 THR A N 1
ATOM 611 C CA . THR A 1 80 ? -2.432 4.464 -1.699 1.00 81.62 80 THR A CA 1
ATOM 612 C C . THR A 1 80 ? -3.387 3.313 -1.405 1.00 81.62 80 THR A C 1
ATOM 614 O O . THR A 1 80 ? -4.294 3.457 -0.589 1.00 81.62 80 THR A O 1
ATOM 617 N N . GLY A 1 81 ? -3.126 2.132 -1.967 1.00 76.31 81 GLY A N 1
ATOM 618 C CA . GLY A 1 81 ? -3.879 0.925 -1.659 1.00 76.31 81 GLY A CA 1
ATOM 619 C C . GLY A 1 81 ? -3.812 0.559 -0.176 1.00 76.31 81 GLY A C 1
ATOM 620 O O . GLY A 1 81 ? -4.846 0.293 0.430 1.00 76.31 81 GLY A O 1
ATOM 621 N N . ALA A 1 82 ? -2.629 0.612 0.444 1.00 76.06 82 ALA A N 1
ATOM 622 C CA . ALA A 1 82 ? -2.453 0.305 1.862 1.00 76.06 82 ALA A CA 1
ATOM 623 C C . ALA A 1 82 ? -3.229 1.260 2.771 1.00 76.06 82 ALA A C 1
ATOM 625 O O . ALA A 1 82 ? -3.900 0.824 3.699 1.00 76.06 82 ALA A O 1
ATOM 626 N N . SER A 1 83 ? -3.169 2.564 2.507 1.00 77.81 83 SER A N 1
ATOM 627 C CA . SER A 1 83 ? -3.878 3.569 3.310 1.00 77.81 83 SER A CA 1
ATOM 628 C C . SER A 1 83 ? -5.403 3.441 3.194 1.00 77.81 83 SER A C 1
ATOM 630 O O . SER A 1 83 ? -6.107 3.401 4.210 1.00 77.81 83 SER A O 1
ATOM 632 N N . CYS A 1 84 ? -5.927 3.296 1.975 1.00 76.00 84 CYS A N 1
ATOM 633 C CA . CYS A 1 84 ? -7.350 3.051 1.744 1.00 76.00 84 CYS A CA 1
ATOM 634 C C . CYS A 1 84 ? -7.798 1.714 2.351 1.00 76.00 84 CYS A C 1
ATOM 636 O O . CYS A 1 84 ? -8.804 1.656 3.052 1.00 76.00 84 CYS A O 1
ATOM 638 N N . GLY A 1 85 ? -7.024 0.647 2.158 1.00 75.06 85 GLY A N 1
ATOM 639 C CA . GLY A 1 85 ? -7.313 -0.663 2.732 1.00 75.06 85 GLY A CA 1
ATOM 640 C C . GLY A 1 85 ? -7.287 -0.652 4.260 1.00 75.06 85 GLY A C 1
ATOM 641 O O . GLY A 1 85 ? -8.166 -1.234 4.892 1.00 75.06 85 GLY A O 1
ATOM 642 N N . ALA A 1 86 ? -6.332 0.055 4.867 1.00 76.19 86 ALA A N 1
ATOM 643 C CA . ALA A 1 86 ? -6.224 0.172 6.316 1.00 76.19 86 ALA A CA 1
ATOM 644 C C . ALA A 1 86 ? -7.405 0.940 6.910 1.00 76.19 86 ALA A C 1
ATOM 646 O O . ALA A 1 86 ? -7.986 0.503 7.898 1.00 76.19 86 ALA A O 1
ATOM 647 N N . SER A 1 87 ? -7.811 2.053 6.296 1.00 75.69 87 SER A N 1
ATOM 648 C CA . SER A 1 87 ? -8.985 2.800 6.765 1.00 75.69 87 SER A CA 1
ATOM 649 C C . SER A 1 87 ? -10.274 1.974 6.672 1.00 75.69 87 SER A C 1
ATOM 651 O O . SER A 1 87 ? -11.034 1.920 7.640 1.00 75.69 87 SER A O 1
ATOM 653 N N . ILE A 1 88 ? -10.489 1.261 5.561 1.00 76.62 88 ILE A N 1
ATOM 654 C CA . ILE A 1 88 ? -11.656 0.385 5.377 1.00 76.62 88 ILE A CA 1
ATOM 655 C C . ILE A 1 88 ? -11.627 -0.781 6.371 1.00 76.62 88 ILE A C 1
ATOM 657 O O . ILE A 1 88 ? -12.619 -1.045 7.048 1.00 76.62 88 ILE A O 1
ATOM 661 N N . GLY A 1 89 ? -10.493 -1.470 6.497 1.00 73.06 89 GLY A N 1
ATOM 662 C CA . GLY A 1 89 ? -10.355 -2.601 7.409 1.00 73.06 89 GLY A CA 1
ATOM 663 C C . GLY A 1 89 ? -10.521 -2.194 8.874 1.00 73.06 89 GLY A C 1
ATOM 664 O O . GLY A 1 89 ? -11.192 -2.894 9.635 1.00 73.06 89 GLY A O 1
ATOM 665 N N . ALA A 1 90 ? -9.993 -1.029 9.258 1.00 76.56 90 ALA A N 1
ATOM 666 C CA . ALA A 1 90 ? -10.186 -0.467 10.589 1.00 76.56 90 ALA A CA 1
ATOM 667 C C . ALA A 1 90 ? -11.659 -0.120 10.862 1.00 76.56 90 ALA A C 1
ATOM 669 O O . ALA A 1 90 ? -12.152 -0.358 11.964 1.00 76.56 90 ALA A O 1
ATOM 670 N N . ALA A 1 91 ? -12.379 0.394 9.859 1.00 73.50 91 ALA A N 1
ATOM 671 C CA . ALA A 1 91 ? -13.805 0.684 9.970 1.00 73.50 91 ALA A CA 1
ATOM 672 C C . ALA A 1 91 ? -14.646 -0.595 10.122 1.00 73.50 91 ALA A C 1
ATOM 674 O O . ALA A 1 91 ? -15.536 -0.638 10.971 1.00 73.50 91 ALA A O 1
ATOM 675 N N . ILE A 1 92 ? -14.343 -1.654 9.362 1.00 76.75 92 ILE A N 1
ATOM 676 C CA . ILE A 1 92 ? -15.077 -2.931 9.415 1.00 76.75 92 ILE A CA 1
ATOM 677 C C . ILE A 1 92 ? -14.955 -3.589 10.791 1.00 76.75 92 ILE A C 1
ATOM 679 O O . ILE A 1 92 ? -15.949 -4.061 11.337 1.00 76.75 92 ILE A O 1
ATOM 683 N N . LEU A 1 93 ? -13.753 -3.614 11.366 1.00 77.31 93 LEU A N 1
ATOM 684 C CA . LEU A 1 93 ? -13.513 -4.246 12.664 1.00 77.31 93 LEU A CA 1
ATOM 685 C C . LEU A 1 93 ? -13.730 -3.300 13.854 1.00 77.31 93 LEU A C 1
ATOM 687 O O . LEU A 1 93 ? -13.499 -3.692 14.992 1.00 77.31 93 LEU A O 1
ATOM 691 N N . SER A 1 94 ? -14.244 -2.087 13.637 1.00 73.50 94 SER A N 1
ATOM 692 C CA . SER A 1 94 ? -14.459 -1.088 14.696 1.00 73.50 94 SER A CA 1
ATOM 693 C C . SER A 1 94 ? -15.430 -1.501 15.811 1.00 73.50 94 SER A C 1
ATOM 695 O O . SER A 1 94 ? -15.462 -0.858 16.858 1.00 73.50 94 SER A O 1
ATOM 697 N N . PHE A 1 95 ? -16.186 -2.589 15.630 1.00 75.44 95 PHE A N 1
ATOM 698 C CA . PHE A 1 95 ? -17.097 -3.127 16.643 1.00 75.44 95 PHE A CA 1
ATOM 699 C C . PHE A 1 95 ? -16.384 -3.727 17.868 1.00 75.44 95 PHE A C 1
ATOM 701 O O . PHE A 1 95 ? -17.029 -3.916 18.897 1.00 75.44 95 PHE A O 1
ATOM 708 N N . ILE A 1 96 ? -15.078 -4.021 17.780 1.00 74.12 96 ILE A N 1
ATOM 709 C CA . ILE A 1 96 ? -14.244 -4.397 18.932 1.00 74.12 96 ILE A CA 1
ATOM 710 C C . ILE A 1 96 ? -13.410 -3.172 19.330 1.00 74.12 96 ILE A C 1
ATOM 712 O O . ILE A 1 96 ? -12.473 -2.835 18.598 1.00 74.12 96 ILE A O 1
ATOM 716 N N . PRO A 1 97 ? -13.703 -2.516 20.470 1.00 63.59 97 PRO A N 1
ATOM 717 C CA . PRO A 1 97 ? -12.917 -1.384 20.953 1.00 63.59 97 PRO A CA 1
ATOM 718 C C . PRO A 1 97 ? -11.435 -1.756 21.085 1.00 63.59 97 PRO A C 1
ATOM 720 O O . PRO A 1 97 ? -11.103 -2.885 21.452 1.00 63.59 97 PRO A O 1
ATOM 723 N N . ASP A 1 98 ? -10.555 -0.810 20.756 1.00 64.31 98 ASP A N 1
ATOM 724 C CA . ASP A 1 98 ? -9.084 -0.889 20.794 1.00 64.31 98 ASP A CA 1
ATOM 725 C C . ASP A 1 98 ? -8.410 -1.911 19.858 1.00 64.31 98 ASP A C 1
ATOM 727 O O . ASP A 1 98 ? -7.483 -1.560 19.127 1.00 64.31 98 ASP A O 1
ATOM 731 N N . PHE A 1 99 ? -8.866 -3.163 19.815 1.00 69.56 99 PHE A N 1
ATOM 732 C CA . PHE A 1 99 ? -8.218 -4.225 19.034 1.00 69.56 99 PHE A CA 1
ATOM 733 C C . PHE A 1 99 ? -8.723 -4.337 17.600 1.00 69.56 99 PHE A C 1
ATOM 735 O O . PHE A 1 99 ? -7.949 -4.627 16.686 1.00 69.56 99 PHE A O 1
ATOM 742 N N . GLY A 1 100 ? -10.014 -4.109 17.390 1.00 73.00 100 GLY A N 1
ATOM 743 C CA . GLY A 1 100 ? -10.650 -4.285 16.096 1.00 73.00 100 GLY A CA 1
ATOM 744 C C . GLY A 1 100 ? -10.104 -3.341 15.020 1.00 73.00 100 GLY A C 1
ATOM 745 O O . GLY A 1 100 ? -9.607 -3.822 13.999 1.00 73.00 100 GLY A O 1
ATOM 746 N N . PRO A 1 101 ? -10.082 -2.015 15.254 1.00 76.06 101 PRO A N 1
ATOM 747 C CA . PRO A 1 101 ? -9.491 -1.057 14.326 1.00 76.06 101 PRO A CA 1
ATOM 748 C C . PRO A 1 101 ? -8.017 -1.331 14.014 1.00 76.06 101 PRO A C 1
ATOM 750 O O . PRO A 1 101 ? -7.588 -1.142 12.879 1.00 76.06 101 PRO A O 1
ATOM 753 N N . LEU A 1 102 ? -7.241 -1.800 14.999 1.00 74.88 102 LEU A N 1
ATOM 754 C CA . LEU A 1 102 ? -5.823 -2.106 14.817 1.00 74.88 102 LEU A CA 1
ATOM 755 C C . LEU A 1 102 ? -5.624 -3.316 13.900 1.00 74.88 102 LEU A C 1
ATOM 757 O O . LEU A 1 102 ? -4.928 -3.224 12.891 1.00 74.88 102 LEU A O 1
ATOM 761 N N . VAL A 1 103 ? -6.252 -4.446 14.231 1.00 80.31 103 VAL A N 1
ATOM 762 C CA . VAL A 1 103 ? -6.126 -5.682 13.444 1.00 80.31 103 VAL A CA 1
ATOM 763 C C . VAL A 1 103 ? -6.731 -5.489 12.058 1.00 80.31 103 VAL A C 1
ATOM 765 O O . VAL A 1 103 ? -6.117 -5.854 11.057 1.00 80.31 103 VAL A O 1
ATOM 768 N N . GLY A 1 104 ? -7.899 -4.853 11.983 1.00 79.50 104 GLY A N 1
ATOM 769 C CA . GLY A 1 104 ? -8.551 -4.552 10.719 1.00 79.50 104 GLY A CA 1
ATOM 770 C C . GLY A 1 104 ? -7.753 -3.590 9.860 1.00 79.50 104 GLY A C 1
ATOM 771 O O . GLY A 1 104 ? -7.636 -3.816 8.661 1.00 79.50 104 GLY A O 1
ATOM 772 N N . GLY A 1 105 ? -7.133 -2.576 10.460 1.00 77.12 105 GLY A N 1
ATOM 773 C CA . GLY A 1 105 ? -6.247 -1.663 9.751 1.00 77.12 105 GLY A CA 1
ATOM 774 C C . GLY A 1 105 ? -5.009 -2.355 9.189 1.00 77.12 105 GLY A C 1
ATOM 775 O O . GLY A 1 105 ? -4.648 -2.122 8.040 1.00 77.12 105 GLY A O 1
ATOM 776 N N . ILE A 1 106 ? -4.391 -3.262 9.950 1.00 81.62 106 ILE A N 1
ATOM 777 C CA . ILE A 1 106 ? -3.225 -4.026 9.483 1.00 81.62 106 ILE A CA 1
ATOM 778 C C . ILE A 1 106 ? -3.613 -4.965 8.335 1.00 81.62 106 ILE A C 1
ATOM 780 O O . ILE A 1 106 ? -2.976 -4.951 7.283 1.00 81.62 106 ILE A O 1
ATOM 784 N N . VAL A 1 107 ? -4.668 -5.765 8.511 1.00 84.12 107 VAL A N 1
ATOM 785 C CA . VAL A 1 107 ? -5.103 -6.750 7.506 1.00 84.12 107 VAL A CA 1
ATOM 786 C C . VAL A 1 107 ? -5.630 -6.053 6.254 1.00 84.12 107 VAL A C 1
ATOM 788 O O . VAL A 1 107 ? -5.221 -6.380 5.140 1.00 84.12 107 VAL A O 1
ATOM 791 N N . GLY A 1 108 ? -6.498 -5.057 6.429 1.00 79.62 108 GLY A N 1
ATOM 792 C CA . GLY A 1 108 ? -7.028 -4.256 5.333 1.00 79.62 108 GLY A CA 1
ATOM 793 C C . GLY A 1 108 ? -5.922 -3.502 4.603 1.00 79.62 108 GLY A C 1
ATOM 794 O O . GLY A 1 108 ? -5.911 -3.476 3.376 1.00 79.62 108 GLY A O 1
ATOM 795 N N . GLY A 1 109 ? -4.946 -2.960 5.335 1.00 77.06 109 GLY A N 1
ATOM 796 C CA . GLY A 1 109 ? -3.793 -2.284 4.754 1.00 77.06 109 GLY A CA 1
ATOM 797 C C . GLY A 1 109 ? -2.898 -3.221 3.953 1.00 77.06 109 GLY A C 1
ATOM 798 O O . GLY A 1 109 ? -2.472 -2.867 2.861 1.00 77.06 109 GLY A O 1
ATOM 799 N N . TYR A 1 110 ? -2.670 -4.446 4.423 1.00 81.75 110 TYR A N 1
ATOM 800 C CA . TYR A 1 110 ? -1.891 -5.437 3.681 1.00 81.75 110 TYR A CA 1
ATOM 801 C C . TYR A 1 110 ? -2.571 -5.846 2.364 1.00 81.75 110 TYR A C 1
ATOM 803 O O . TYR A 1 110 ? -1.945 -5.830 1.304 1.00 81.75 110 TYR A O 1
ATOM 811 N N . ILE A 1 111 ? -3.874 -6.143 2.407 1.00 84.31 111 ILE A N 1
ATOM 812 C CA . ILE A 1 111 ? -4.662 -6.483 1.209 1.00 84.31 111 ILE A CA 1
ATOM 813 C C . ILE A 1 111 ? -4.710 -5.293 0.241 1.00 84.31 111 ILE A C 1
ATOM 815 O O . ILE A 1 111 ? -4.501 -5.444 -0.967 1.00 84.31 111 ILE A O 1
ATOM 819 N N . GLY A 1 112 ? -4.945 -4.095 0.775 1.00 77.00 112 GLY A N 1
ATOM 820 C CA . GLY A 1 112 ? -4.928 -2.851 0.020 1.00 77.00 112 GLY A CA 1
ATOM 821 C C . GLY A 1 112 ? -3.578 -2.598 -0.651 1.00 77.00 112 GLY A C 1
ATOM 822 O O . GLY A 1 112 ? -3.536 -2.232 -1.820 1.00 77.00 112 GLY A O 1
ATOM 823 N N . ALA A 1 113 ? -2.467 -2.864 0.037 1.00 77.81 113 ALA A N 1
ATOM 824 C CA . ALA A 1 113 ? -1.127 -2.708 -0.520 1.00 77.81 113 ALA A CA 1
ATOM 825 C C . ALA A 1 113 ? -0.879 -3.641 -1.709 1.00 77.81 113 ALA A C 1
ATOM 827 O O . ALA A 1 113 ? -0.349 -3.214 -2.732 1.00 77.81 113 ALA A O 1
ATOM 828 N N . ILE A 1 114 ? -1.274 -4.912 -1.592 1.00 83.69 114 ILE A N 1
ATOM 829 C CA . ILE A 1 114 ? -1.104 -5.901 -2.664 1.00 83.69 114 ILE A CA 1
ATOM 830 C C . ILE A 1 114 ? -1.919 -5.494 -3.890 1.00 83.69 114 ILE A C 1
ATOM 832 O O . ILE A 1 114 ? -1.380 -5.397 -4.990 1.00 83.69 114 ILE A O 1
ATOM 836 N N . THR A 1 115 ? -3.209 -5.219 -3.698 1.00 84.31 115 THR A N 1
ATOM 837 C CA . THR A 1 115 ? -4.100 -4.818 -4.797 1.00 84.31 115 THR A CA 1
ATOM 838 C C . THR A 1 115 ? -3.657 -3.501 -5.434 1.00 84.31 115 THR A C 1
ATOM 840 O O . THR A 1 115 ? -3.608 -3.394 -6.658 1.00 84.31 115 THR A O 1
ATOM 843 N N . GLY A 1 116 ? -3.239 -2.527 -4.626 1.00 75.25 116 GLY A N 1
ATOM 844 C CA . GLY A 1 116 ? -2.710 -1.252 -5.092 1.00 75.25 116 GLY A CA 1
ATOM 845 C C . GLY A 1 116 ? -1.419 -1.381 -5.903 1.00 75.25 116 GLY A C 1
ATOM 846 O O . GLY A 1 116 ? -1.274 -0.695 -6.911 1.00 75.25 116 GLY A O 1
ATOM 847 N N . ARG A 1 117 ? -0.509 -2.294 -5.532 1.00 79.94 117 ARG A N 1
ATOM 848 C CA . ARG A 1 117 ? 0.704 -2.591 -6.320 1.00 79.94 117 ARG A CA 1
ATOM 849 C C . ARG A 1 117 ? 0.367 -3.134 -7.703 1.00 79.94 117 ARG A C 1
ATOM 851 O O . ARG A 1 117 ? 0.955 -2.679 -8.677 1.00 79.94 117 ARG A O 1
ATOM 858 N N . VAL A 1 118 ? -0.600 -4.049 -7.792 1.00 83.69 118 VAL A N 1
ATOM 859 C CA . VAL A 1 118 ? -1.057 -4.618 -9.073 1.00 83.69 118 VAL A CA 1
ATOM 860 C C . VAL A 1 118 ? -1.672 -3.537 -9.962 1.00 83.69 118 VAL A C 1
ATOM 862 O O . VAL A 1 118 ? -1.371 -3.467 -11.150 1.00 83.69 118 VAL A O 1
ATOM 865 N N . VAL A 1 119 ? -2.502 -2.657 -9.395 1.00 82.38 119 VAL A N 1
ATOM 866 C CA . VAL A 1 119 ? -3.097 -1.542 -10.150 1.00 82.38 119 VAL A CA 1
ATOM 867 C C . VAL A 1 119 ? -2.031 -0.526 -10.572 1.00 82.38 119 VAL A C 1
ATOM 869 O O . VAL A 1 119 ? -2.069 -0.046 -11.701 1.00 82.38 119 VAL A O 1
ATOM 872 N N . GLY A 1 120 ? -1.063 -0.226 -9.703 1.00 77.31 120 GLY A N 1
ATOM 873 C CA . GLY A 1 120 ? 0.065 0.652 -10.020 1.00 77.31 120 GLY A CA 1
ATOM 874 C C . GLY A 1 120 ? 0.953 0.095 -11.134 1.00 77.31 120 GLY A C 1
ATOM 875 O O . GLY A 1 120 ? 1.358 0.833 -12.027 1.00 77.31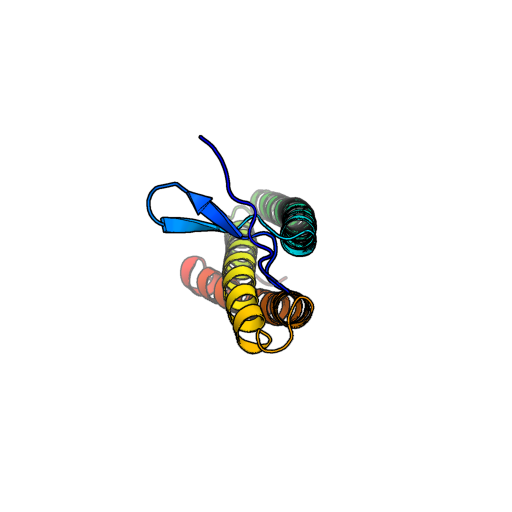 120 GLY A O 1
ATOM 876 N N . GLU A 1 121 ? 1.197 -1.215 -11.134 1.00 79.75 121 GLU A N 1
ATOM 877 C CA . GLU A 1 121 ? 1.895 -1.912 -12.217 1.00 79.75 121 GLU A CA 1
ATOM 878 C C . GLU A 1 121 ? 1.105 -1.869 -13.525 1.00 79.75 121 GLU A C 1
ATOM 880 O O . GLU A 1 121 ? 1.650 -1.497 -14.560 1.00 79.75 121 GLU A O 1
ATOM 885 N N . ALA A 1 122 ? -0.195 -2.168 -13.482 1.00 82.75 122 ALA A N 1
ATOM 886 C CA . ALA A 1 122 ? -1.055 -2.081 -14.656 1.00 82.75 122 ALA A CA 1
ATOM 887 C C . ALA A 1 122 ? -1.073 -0.659 -15.243 1.00 82.75 122 ALA A C 1
ATOM 889 O O . ALA A 1 122 ? -0.981 -0.494 -16.458 1.00 82.75 122 ALA A O 1
ATOM 890 N N . ALA A 1 123 ? -1.131 0.369 -14.392 1.00 78.56 123 ALA A N 1
ATOM 891 C CA . ALA A 1 123 ? -1.035 1.760 -14.820 1.00 78.56 123 ALA A CA 1
ATOM 892 C C . ALA A 1 123 ? 0.322 2.057 -15.480 1.00 78.56 123 ALA A C 1
ATOM 894 O O . ALA A 1 123 ? 0.357 2.665 -16.549 1.00 78.56 123 ALA A O 1
ATOM 895 N N . ALA A 1 124 ? 1.434 1.582 -14.913 1.00 80.12 124 ALA A N 1
ATOM 896 C CA . ALA A 1 124 ? 2.754 1.749 -15.520 1.00 80.12 124 ALA A CA 1
ATOM 897 C C . ALA A 1 124 ? 2.852 1.073 -16.895 1.00 80.12 124 ALA A C 1
ATOM 899 O O . ALA A 1 124 ? 3.294 1.713 -17.849 1.00 80.12 124 ALA A O 1
ATOM 900 N N . ILE A 1 125 ? 2.347 -0.160 -17.030 1.00 84.38 125 ILE A N 1
ATOM 901 C CA . ILE A 1 125 ? 2.277 -0.881 -18.311 1.00 84.38 125 ILE A CA 1
ATOM 902 C C . ILE A 1 125 ? 1.505 -0.064 -19.353 1.00 84.38 125 ILE A C 1
ATOM 904 O O . ILE A 1 125 ? 1.951 0.066 -20.491 1.00 84.38 125 ILE A O 1
ATOM 908 N N . MET A 1 126 ? 0.368 0.525 -18.973 1.00 82.75 126 MET A N 1
ATOM 909 C CA . MET A 1 126 ? -0.427 1.359 -19.882 1.00 82.75 126 MET A CA 1
ATOM 910 C C . MET A 1 126 ? 0.280 2.662 -20.279 1.00 82.75 126 MET A C 1
ATOM 912 O O . MET A 1 126 ? -0.006 3.199 -21.347 1.00 82.75 126 MET A O 1
ATOM 916 N N . THR A 1 127 ? 1.172 3.184 -19.434 1.00 82.25 127 THR A N 1
ATOM 917 C CA . THR A 1 127 ? 1.790 4.502 -19.641 1.00 82.25 127 THR A CA 1
ATOM 918 C C . THR A 1 127 ? 3.098 4.419 -20.424 1.00 82.25 127 THR A C 1
ATOM 920 O O . THR A 1 127 ? 3.333 5.234 -21.312 1.00 82.25 127 THR A O 1
ATOM 923 N N . VAL A 1 128 ? 3.959 3.452 -20.095 1.00 82.31 128 VAL A N 1
ATOM 924 C CA . VAL A 1 128 ? 5.314 3.331 -20.665 1.00 82.31 128 VAL A CA 1
ATOM 925 C C . VAL A 1 128 ? 5.564 2.000 -21.378 1.00 82.31 128 VAL A C 1
ATOM 927 O O . VAL A 1 128 ? 6.666 1.769 -21.867 1.00 82.31 128 VAL A O 1
ATOM 930 N N . GLY A 1 129 ? 4.543 1.147 -21.486 1.00 80.38 129 GLY A N 1
ATOM 931 C CA . GLY A 1 129 ? 4.662 -0.197 -22.045 1.00 80.38 129 GLY A CA 1
ATOM 932 C C . GLY A 1 129 ? 5.114 -1.234 -21.010 1.00 80.38 129 GLY A C 1
ATOM 933 O O . GLY A 1 129 ? 5.455 -0.884 -19.874 1.00 80.38 129 GLY A O 1
ATOM 934 N N . PRO A 1 130 ? 5.082 -2.530 -21.366 1.00 76.81 130 PRO A N 1
ATOM 935 C CA . PRO A 1 130 ? 5.598 -3.589 -20.507 1.00 76.81 130 PRO A CA 1
ATOM 936 C C . PRO A 1 130 ? 7.105 -3.413 -20.283 1.00 76.81 130 PRO A C 1
ATOM 938 O O . PRO A 1 130 ? 7.816 -2.935 -21.169 1.00 76.81 130 PRO A O 1
ATOM 941 N N . THR A 1 131 ? 7.599 -3.811 -19.110 1.00 67.38 131 THR A N 1
ATOM 942 C CA . THR A 1 131 ? 9.043 -3.953 -18.891 1.00 67.38 131 THR A CA 1
ATOM 943 C C . THR A 1 131 ? 9.599 -4.941 -19.918 1.00 67.38 131 THR A C 1
ATOM 945 O O . THR A 1 131 ? 9.010 -6.016 -20.059 1.00 67.38 131 THR A O 1
ATOM 948 N N . PRO A 1 132 ? 10.675 -4.605 -20.654 1.00 58.50 132 PRO A N 1
ATOM 949 C CA . PRO A 1 132 ? 11.307 -5.550 -21.564 1.00 58.50 132 PRO A CA 1
ATOM 950 C C . PRO A 1 132 ? 11.772 -6.763 -20.750 1.00 58.50 132 PRO A C 1
ATOM 952 O O . PRO A 1 132 ? 12.617 -6.646 -19.867 1.00 58.50 132 PRO A O 1
ATOM 955 N N . GLU A 1 133 ? 11.138 -7.910 -20.984 1.00 51.12 133 GLU A N 1
ATOM 956 C CA . GLU A 1 133 ? 11.502 -9.168 -20.339 1.00 51.12 133 GLU A CA 1
ATOM 957 C C . GLU A 1 133 ? 12.891 -9.602 -20.835 1.00 51.12 133 GLU A C 1
ATOM 959 O O . GLU A 1 133 ? 13.176 -9.519 -22.034 1.00 51.12 133 GLU A O 1
ATOM 964 N N . PHE A 1 134 ? 13.747 -10.041 -19.907 1.00 45.12 134 PHE A N 1
ATOM 965 C CA . PHE A 1 134 ? 14.952 -10.812 -20.228 1.00 45.12 134 PHE A CA 1
ATOM 966 C C . PHE A 1 134 ? 14.581 -12.239 -20.631 1.00 45.12 134 PHE A C 1
ATOM 968 O O . PHE A 1 134 ? 13.734 -12.839 -19.928 1.00 45.12 134 PHE A O 1
#